Protein AF-A0A8B3E3E8-F1 (afdb_monomer)

pLDDT: mean 89.36, std 9.76, range [55.91, 98.31]

Sequence (134 aa):
MAKPFVAMNIEYKDSVYSIVPREGDMYLFLNDGVANKKYRYELFPILLEQTLGIDSITFCSLKEMDCMVTPQPYIDSIYKGKVENLISLLFNEKGVLSVGLSYPEEKYLIYLLFHHGVYLNTDCETGVLYILNK

Mean predicted aligned error: 4.47 Å

Nearest PDB structures (foldseek):
  2npt-assembly1_D  TM=4.761E-01  e=9.675E+00  Homo sapiens
  6zce-assembly1_o  TM=2.663E-01  e=5.616E+00  Saccharomyces cerevisiae S288C
  6zu9-assembly1_o  TM=2.663E-01  e=5.616E+00  Saccharomyces cerevisiae S288C

Foldseek 3Di:
DFAWWAWAWEDDPRDIFIFIDGPVCCVLWDDPVQVVDPDPVVNLVCRLPDYHYGDPVSVVVRVVVVGTADDDPVLCVQPVVNLVSCQVPQADPQQWGDDDDDPNSVSNNQNVCSNVVFIWDADPPPRTIGTDPD

Radius of gyration: 14.7 Å; Cα contacts (8 Å, |Δi|>4): 193; chains: 1; bounding box: 39×28×32 Å

Structure (mmCIF, N/CA/C/O backbone):
data_AF-A0A8B3E3E8-F1
#
_entry.id   AF-A0A8B3E3E8-F1
#
loop_
_atom_site.group_PDB
_atom_site.id
_atom_site.type_symbol
_atom_site.label_atom_id
_atom_site.label_alt_id
_atom_site.label_comp_id
_atom_site.label_asym_id
_atom_site.label_entity_id
_atom_site.label_seq_id
_atom_site.pdbx_PDB_ins_code
_atom_site.Cartn_x
_atom_site.Cartn_y
_atom_site.Cartn_z
_atom_site.occupancy
_atom_site.B_iso_or_equiv
_atom_site.auth_seq_id
_atom_site.auth_comp_id
_atom_site.auth_asym_id
_atom_site.auth_atom_id
_atom_site.pdbx_PDB_model_num
ATOM 1 N N . MET A 1 1 ? -10.739 -9.893 -14.764 1.00 55.91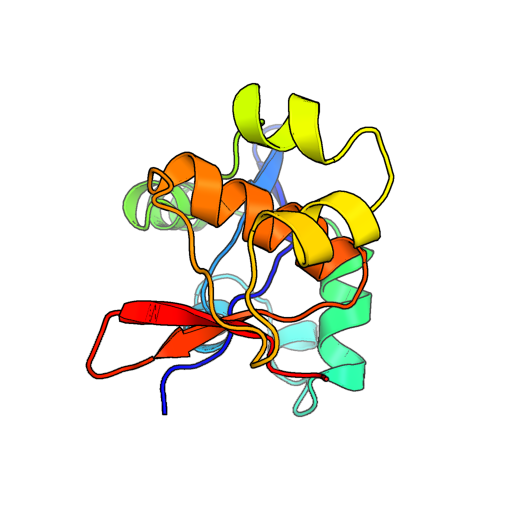 1 MET A N 1
ATOM 2 C CA . MET A 1 1 ? -10.526 -9.685 -13.315 1.00 55.91 1 MET A CA 1
ATOM 3 C C . MET A 1 1 ? -9.328 -8.771 -13.146 1.00 55.91 1 MET A C 1
ATOM 5 O O . MET A 1 1 ? -8.286 -9.084 -13.716 1.00 55.91 1 MET A O 1
ATOM 9 N N . ALA A 1 2 ? -9.481 -7.653 -12.431 1.00 67.81 2 ALA A N 1
ATOM 10 C CA . ALA A 1 2 ? -8.355 -6.787 -12.088 1.00 67.81 2 ALA A CA 1
ATOM 11 C C . ALA A 1 2 ? -7.303 -7.591 -11.311 1.00 67.81 2 ALA A C 1
ATOM 13 O O . ALA A 1 2 ? -7.649 -8.491 -10.540 1.00 67.81 2 ALA A O 1
ATOM 14 N N . LYS A 1 3 ? -6.022 -7.315 -11.559 1.00 82.44 3 LYS A N 1
ATOM 15 C CA . LYS A 1 3 ? -4.925 -7.942 -10.819 1.00 82.44 3 LYS A CA 1
ATOM 16 C C . LYS A 1 3 ? -4.808 -7.292 -9.426 1.00 82.44 3 LYS A C 1
ATOM 18 O O . LYS A 1 3 ? -5.030 -6.082 -9.325 1.00 82.44 3 LYS A O 1
ATOM 23 N N . PRO A 1 4 ? -4.475 -8.068 -8.376 1.00 87.94 4 PRO A N 1
ATOM 24 C CA . PRO A 1 4 ? -4.257 -7.540 -7.034 1.00 87.94 4 PRO A CA 1
ATOM 25 C C . PRO A 1 4 ? -3.177 -6.473 -7.010 1.00 87.94 4 PRO A C 1
ATOM 27 O O . PRO A 1 4 ? -2.333 -6.399 -7.905 1.00 87.94 4 PRO A O 1
ATOM 30 N N . PHE A 1 5 ? -3.183 -5.694 -5.941 1.00 92.44 5 PHE A N 1
ATOM 31 C CA . PHE A 1 5 ? -2.031 -4.879 -5.605 1.00 92.44 5 PHE A CA 1
ATOM 32 C C . PHE A 1 5 ? -0.932 -5.720 -4.970 1.00 92.44 5 PHE A C 1
ATOM 34 O O . PHE A 1 5 ? -1.193 -6.742 -4.329 1.00 92.44 5 PHE A O 1
ATOM 41 N N . VAL A 1 6 ? 0.294 -5.242 -5.126 1.00 92.31 6 VAL A N 1
ATOM 42 C CA . VAL A 1 6 ? 1.458 -5.731 -4.394 1.00 92.31 6 VAL A CA 1
ATOM 43 C C . VAL A 1 6 ? 2.131 -4.569 -3.680 1.00 92.31 6 VAL A C 1
ATOM 45 O O . VAL A 1 6 ? 1.889 -3.418 -4.032 1.00 92.31 6 VAL A O 1
ATOM 48 N N . ALA A 1 7 ? 2.973 -4.861 -2.694 1.00 93.44 7 ALA A N 1
ATOM 49 C CA . ALA A 1 7 ? 3.820 -3.861 -2.061 1.00 93.44 7 ALA A CA 1
ATOM 50 C C . ALA A 1 7 ? 5.273 -4.332 -2.041 1.00 93.44 7 ALA A C 1
ATOM 52 O O . ALA A 1 7 ? 5.532 -5.525 -1.879 1.00 93.44 7 ALA A O 1
ATOM 53 N N . MET A 1 8 ? 6.205 -3.398 -2.222 1.00 92.81 8 MET A N 1
ATOM 54 C CA . MET A 1 8 ? 7.640 -3.662 -2.115 1.00 92.81 8 MET A CA 1
ATOM 55 C C . MET A 1 8 ? 8.432 -2.382 -1.862 1.00 92.81 8 MET A C 1
ATOM 57 O O . MET A 1 8 ? 7.915 -1.271 -2.022 1.00 92.81 8 MET A O 1
ATOM 61 N N . ASN A 1 9 ? 9.711 -2.556 -1.541 1.00 93.56 9 ASN A N 1
ATOM 62 C CA . ASN A 1 9 ? 10.673 -1.467 -1.460 1.00 93.56 9 ASN A CA 1
ATOM 63 C C . ASN A 1 9 ? 11.550 -1.413 -2.717 1.00 93.56 9 ASN A C 1
ATOM 65 O O . ASN A 1 9 ? 11.953 -2.435 -3.275 1.00 93.56 9 ASN A O 1
ATOM 69 N N . ILE A 1 10 ? 11.871 -0.199 -3.147 1.00 92.81 10 ILE A N 1
ATOM 70 C CA . ILE A 1 10 ? 12.805 0.093 -4.234 1.00 92.81 10 ILE A CA 1
ATOM 71 C C . ILE A 1 10 ? 13.901 1.026 -3.732 1.00 92.81 10 ILE A C 1
ATOM 73 O O . ILE A 1 10 ? 13.678 1.820 -2.820 1.00 92.81 10 ILE A O 1
ATOM 77 N N . GLU A 1 11 ? 15.070 0.965 -4.352 1.00 94.75 11 GLU A N 1
ATOM 78 C CA . GLU A 1 11 ? 16.200 1.838 -4.058 1.00 94.75 11 GLU A CA 1
ATOM 79 C C . GLU A 1 11 ? 16.541 2.693 -5.281 1.00 94.75 11 GLU A C 1
ATOM 81 O O . GLU A 1 11 ? 16.681 2.188 -6.397 1.00 94.75 11 GLU A O 1
ATOM 86 N N . TYR A 1 12 ? 16.675 4.002 -5.071 1.00 95.25 12 TYR A N 1
ATOM 87 C CA . TYR A 1 12 ? 17.095 4.955 -6.094 1.00 95.25 12 TYR A CA 1
ATOM 88 C C . TYR A 1 12 ? 17.915 6.085 -5.468 1.00 95.25 12 TYR A C 1
ATOM 90 O O . TYR A 1 12 ? 17.445 6.742 -4.540 1.00 95.25 12 TYR A O 1
ATOM 98 N N . LYS A 1 13 ? 19.119 6.340 -6.010 1.00 90.69 13 LYS A N 1
ATOM 99 C CA . LYS A 1 13 ? 20.044 7.409 -5.568 1.00 90.69 13 LYS A CA 1
ATOM 100 C C . LYS A 1 13 ? 20.173 7.478 -4.038 1.00 90.69 13 LYS A C 1
ATOM 102 O O . LYS A 1 13 ? 19.900 8.514 -3.436 1.00 90.69 13 LYS A O 1
ATOM 107 N N . ASP A 1 14 ? 20.528 6.347 -3.433 1.00 92.56 14 ASP A N 1
ATOM 108 C CA . ASP A 1 14 ? 20.787 6.194 -1.993 1.00 92.56 14 ASP A CA 1
ATOM 109 C C . ASP A 1 14 ? 19.556 6.349 -1.078 1.00 92.56 14 ASP A C 1
ATOM 111 O O . ASP A 1 14 ? 19.685 6.494 0.137 1.00 92.56 14 ASP A O 1
ATOM 115 N N . SER A 1 15 ? 18.345 6.333 -1.641 1.00 95.12 15 SER A N 1
ATOM 116 C CA . SER A 1 15 ? 17.088 6.393 -0.889 1.00 95.12 15 SER A CA 1
ATOM 117 C C . SER A 1 15 ? 16.223 5.171 -1.162 1.00 95.12 15 SER A C 1
ATOM 119 O O . SER A 1 15 ? 16.121 4.714 -2.302 1.00 95.12 15 SER A O 1
ATOM 121 N N . VAL A 1 16 ? 15.554 4.682 -0.117 1.00 95.19 16 VAL A N 1
ATOM 122 C CA . VAL A 1 16 ? 14.557 3.613 -0.219 1.00 95.19 16 VAL A CA 1
ATOM 123 C C . VAL A 1 16 ? 13.161 4.222 -0.267 1.00 95.19 16 VAL A C 1
ATOM 125 O O . VAL A 1 16 ? 12.818 5.076 0.551 1.00 95.19 16 VAL A O 1
ATOM 128 N N . TYR A 1 17 ? 12.354 3.762 -1.216 1.00 95.50 17 TYR A N 1
ATOM 129 C CA . TYR A 1 17 ? 10.957 4.147 -1.368 1.00 95.50 17 TYR A CA 1
ATOM 130 C C . TYR A 1 17 ? 10.078 2.906 -1.318 1.00 95.50 17 TYR A C 1
ATOM 132 O O . TYR A 1 17 ? 10.427 1.868 -1.877 1.00 95.50 17 TYR A O 1
ATOM 140 N N . SER A 1 18 ? 8.914 3.028 -0.695 1.00 95.75 18 SER A N 1
ATOM 141 C CA . SER A 1 18 ? 7.886 1.993 -0.741 1.00 95.75 18 SER A CA 1
ATOM 142 C C . SER A 1 18 ? 6.919 2.281 -1.883 1.00 95.75 18 SER A C 1
ATOM 144 O O . SER A 1 18 ? 6.527 3.433 -2.099 1.00 95.75 18 SER A O 1
ATOM 146 N N . ILE A 1 19 ? 6.529 1.240 -2.615 1.00 95.25 19 ILE A N 1
ATOM 147 C CA . ILE A 1 19 ? 5.603 1.348 -3.744 1.00 95.25 19 ILE A CA 1
ATOM 148 C C . ILE A 1 19 ? 4.457 0.345 -3.636 1.00 95.25 19 ILE A C 1
ATOM 150 O O . ILE A 1 19 ? 4.628 -0.748 -3.096 1.00 95.25 19 ILE A O 1
ATOM 154 N N . VAL A 1 20 ? 3.303 0.715 -4.197 1.00 95.38 20 VAL A N 1
ATOM 155 C CA . VAL A 1 20 ? 2.129 -0.151 -4.366 1.00 95.38 20 VAL A CA 1
ATOM 156 C C . VAL A 1 20 ? 1.656 -0.122 -5.827 1.00 95.38 20 VAL A C 1
ATOM 158 O O . VAL A 1 20 ? 0.814 0.698 -6.198 1.00 95.38 20 VAL A O 1
ATOM 161 N N . PRO A 1 21 ? 2.221 -0.980 -6.692 1.00 92.50 21 PRO A N 1
ATOM 162 C CA . PRO A 1 21 ? 1.743 -1.185 -8.055 1.00 92.50 21 PRO A CA 1
ATOM 163 C C . PRO A 1 21 ? 0.687 -2.302 -8.126 1.00 92.50 21 PRO A C 1
ATOM 165 O O . PRO A 1 21 ? 0.429 -3.026 -7.156 1.00 92.50 21 PRO A O 1
ATOM 168 N N . ARG A 1 22 ? 0.088 -2.498 -9.306 1.00 89.62 22 ARG A N 1
ATOM 169 C CA . ARG A 1 22 ? -0.660 -3.731 -9.593 1.00 89.62 22 ARG A CA 1
ATOM 170 C C . ARG A 1 22 ? 0.311 -4.868 -9.884 1.00 89.62 22 ARG A C 1
ATOM 172 O O . ARG A 1 22 ? 1.328 -4.666 -10.537 1.00 89.62 22 ARG A O 1
ATOM 179 N N . GLU A 1 23 ? -0.065 -6.093 -9.516 1.00 87.00 23 GLU A N 1
ATOM 180 C CA . GLU A 1 23 ? 0.662 -7.319 -9.893 1.00 87.00 23 GLU A CA 1
ATOM 181 C C . GLU A 1 23 ? 0.873 -7.387 -11.418 1.00 87.00 23 GLU A C 1
ATOM 183 O O . GLU A 1 23 ? 1.904 -7.848 -11.897 1.00 87.00 23 GLU A O 1
ATOM 188 N N . GLY A 1 24 ? -0.097 -6.882 -12.188 1.00 83.38 24 GLY A N 1
ATOM 189 C CA . GLY A 1 24 ? -0.017 -6.813 -13.645 1.00 83.38 24 GLY A CA 1
ATOM 190 C C . GLY A 1 24 ? 1.047 -5.860 -14.187 1.00 83.38 24 GLY A C 1
ATOM 191 O O . GLY A 1 24 ? 1.474 -6.076 -15.310 1.00 83.38 24 GLY A O 1
ATOM 192 N N . ASP A 1 25 ? 1.496 -4.871 -13.414 1.00 85.81 25 ASP A N 1
ATOM 193 C CA . ASP A 1 25 ? 2.441 -3.834 -13.854 1.00 85.81 25 ASP A CA 1
ATOM 194 C C . ASP A 1 25 ? 3.893 -4.168 -13.489 1.00 85.81 25 ASP A C 1
ATOM 196 O O . ASP A 1 25 ? 4.821 -3.444 -13.839 1.00 85.81 25 ASP A O 1
ATOM 200 N N . MET A 1 26 ? 4.117 -5.287 -12.798 1.00 82.88 26 MET A N 1
ATOM 201 C CA . MET A 1 26 ? 5.434 -5.646 -12.271 1.00 82.88 26 MET A CA 1
ATOM 202 C C . MET A 1 26 ? 6.480 -5.920 -13.359 1.00 82.88 26 MET A C 1
ATOM 204 O O . MET A 1 26 ? 7.674 -5.769 -13.110 1.00 82.88 26 MET A O 1
ATOM 208 N N . TYR A 1 27 ? 6.057 -6.277 -14.575 1.00 79.50 27 TYR A N 1
ATOM 209 C CA . TYR A 1 27 ? 6.964 -6.475 -15.715 1.00 79.50 27 TYR A CA 1
ATOM 210 C C . TYR A 1 27 ? 7.702 -5.193 -16.127 1.00 79.50 27 TYR A C 1
ATOM 212 O O . TYR A 1 27 ? 8.694 -5.274 -16.843 1.00 79.50 27 TYR A O 1
ATOM 220 N N . LEU A 1 28 ? 7.222 -4.020 -15.698 1.00 76.81 28 LEU A N 1
ATOM 221 C CA . LEU A 1 28 ? 7.842 -2.737 -16.018 1.00 76.81 28 LEU A CA 1
ATOM 222 C C . LEU A 1 28 ? 9.164 -2.516 -15.279 1.00 76.81 28 LEU A C 1
ATOM 224 O O . LEU A 1 28 ? 9.968 -1.703 -15.720 1.00 76.81 28 LEU A O 1
ATOM 228 N N . PHE A 1 29 ? 9.376 -3.197 -14.151 1.00 78.19 29 PHE A N 1
ATOM 229 C CA . PHE A 1 29 ? 10.517 -2.922 -13.276 1.00 78.19 29 PHE A CA 1
ATOM 230 C C . PHE A 1 29 ? 11.132 -4.162 -12.629 1.00 78.19 29 PHE A C 1
ATOM 232 O O . PHE A 1 29 ? 12.170 -4.041 -11.989 1.00 78.19 29 PHE A O 1
ATOM 239 N N . LEU A 1 30 ? 10.549 -5.353 -12.780 1.00 76.56 30 LEU A N 1
ATOM 240 C CA . LEU A 1 30 ? 11.194 -6.588 -12.347 1.00 76.56 30 LEU A CA 1
ATOM 241 C C . LEU A 1 30 ? 12.152 -7.134 -13.406 1.00 76.56 30 LEU A C 1
ATOM 243 O O . LEU A 1 30 ? 11.779 -7.337 -14.558 1.00 76.56 30 LEU A O 1
ATOM 247 N N . ASN A 1 31 ? 13.353 -7.503 -12.963 1.00 69.31 31 ASN A N 1
ATOM 248 C CA . ASN A 1 31 ? 14.286 -8.289 -13.765 1.00 69.31 31 ASN A CA 1
ATOM 249 C C . ASN A 1 31 ? 13.785 -9.738 -13.937 1.00 69.31 31 ASN A C 1
ATOM 251 O O . ASN A 1 31 ? 13.066 -10.271 -13.081 1.00 69.31 31 ASN A O 1
ATOM 255 N N . ASP A 1 32 ? 14.250 -10.413 -14.993 1.00 61.56 32 ASP A N 1
ATOM 256 C CA . ASP A 1 32 ? 13.825 -11.764 -15.403 1.00 61.56 32 ASP A CA 1
ATOM 257 C C . ASP A 1 32 ? 13.810 -12.806 -14.264 1.00 61.56 32 ASP A C 1
ATOM 259 O O . ASP A 1 32 ? 12.969 -13.704 -14.243 1.00 61.56 32 ASP A O 1
ATOM 263 N N . GLY A 1 33 ? 14.702 -12.697 -13.274 1.00 60.94 33 GLY A N 1
ATOM 264 C CA . GLY A 1 33 ? 14.775 -13.634 -12.144 1.00 60.94 33 GLY A CA 1
ATOM 265 C C . GLY A 1 33 ? 13.540 -13.638 -11.228 1.00 60.94 33 GLY A C 1
ATOM 266 O O . GLY A 1 33 ? 13.162 -14.695 -10.720 1.00 60.94 33 GLY A O 1
ATOM 267 N N . VAL A 1 34 ? 12.893 -12.481 -11.044 1.00 63.84 34 VAL A N 1
ATOM 268 C CA . VAL A 1 34 ? 11.668 -12.336 -10.233 1.00 63.84 34 VAL A CA 1
ATOM 269 C C . VAL A 1 34 ? 10.428 -12.404 -11.128 1.00 63.84 34 VAL A C 1
ATOM 271 O O . VAL A 1 34 ? 9.438 -13.029 -10.752 1.00 63.84 34 VAL A O 1
ATOM 274 N N . ALA A 1 35 ? 10.504 -11.860 -12.349 1.00 61.72 35 ALA A N 1
ATOM 275 C CA . ALA A 1 35 ? 9.414 -11.890 -13.329 1.00 61.72 35 ALA A CA 1
ATOM 276 C C . ALA A 1 35 ? 9.008 -13.319 -13.753 1.00 61.72 35 ALA A C 1
ATOM 278 O O . ALA A 1 35 ? 7.850 -13.567 -14.079 1.00 61.72 35 ALA A O 1
ATOM 279 N N . ASN A 1 36 ? 9.936 -14.282 -13.691 1.00 62.12 36 ASN A N 1
ATOM 280 C CA . ASN A 1 36 ? 9.667 -15.688 -14.012 1.00 62.12 36 ASN A CA 1
ATOM 281 C C . ASN A 1 36 ? 8.937 -16.468 -12.897 1.00 62.12 36 ASN A C 1
ATOM 283 O O . ASN A 1 36 ? 8.595 -17.641 -13.087 1.00 6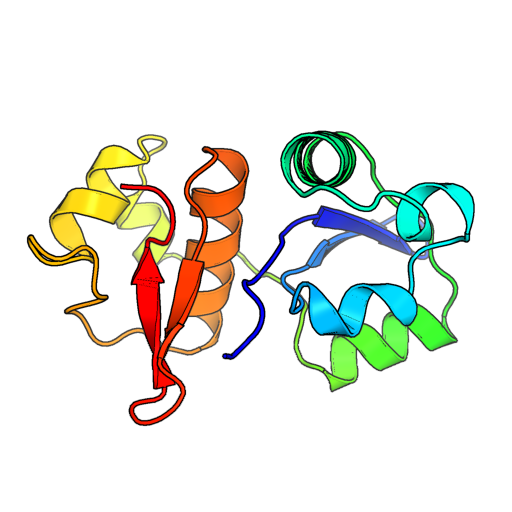2.12 36 ASN A O 1
ATOM 287 N N . LYS A 1 37 ? 8.680 -15.861 -11.729 1.00 69.44 37 LYS A N 1
ATOM 288 C CA . LYS A 1 37 ? 7.914 -16.504 -10.652 1.00 69.44 37 LYS A CA 1
ATOM 289 C C . LYS A 1 37 ? 6.426 -16.513 -10.986 1.00 69.44 37 LYS A C 1
ATOM 291 O O . LYS A 1 37 ? 5.744 -15.496 -10.957 1.00 69.44 37 LYS A O 1
ATOM 296 N N . LYS A 1 38 ? 5.916 -17.708 -11.290 1.00 66.19 38 LYS A N 1
ATOM 297 C CA . LYS A 1 38 ? 4.543 -17.916 -11.774 1.00 66.19 38 LYS A CA 1
ATOM 298 C C . LYS A 1 38 ? 3.481 -17.853 -10.670 1.00 66.19 38 LYS A C 1
ATOM 300 O O . LYS A 1 38 ? 2.309 -17.635 -10.973 1.00 66.19 38 LYS A O 1
ATOM 305 N N . TYR A 1 39 ? 3.867 -18.070 -9.411 1.00 72.62 39 TYR A N 1
ATOM 306 C CA . TYR A 1 39 ? 2.931 -18.198 -8.295 1.00 72.62 39 TYR A CA 1
ATOM 307 C C . TYR A 1 39 ? 3.147 -17.137 -7.215 1.00 72.62 39 TYR A C 1
ATOM 309 O O . TYR A 1 39 ? 4.268 -16.887 -6.776 1.00 72.62 39 TYR A O 1
ATOM 317 N N . ARG A 1 40 ? 2.040 -16.573 -6.716 1.00 78.38 40 ARG A N 1
ATOM 318 C CA . ARG A 1 40 ? 2.034 -15.529 -5.675 1.00 78.38 40 ARG A CA 1
ATOM 319 C C . ARG A 1 40 ? 2.704 -15.950 -4.373 1.00 78.38 40 ARG A C 1
ATOM 321 O O . ARG A 1 40 ? 3.377 -15.132 -3.764 1.00 78.38 40 ARG A O 1
ATOM 328 N N . TYR A 1 41 ? 2.556 -17.214 -3.968 1.00 77.06 41 TYR A N 1
ATOM 329 C CA . TYR A 1 41 ? 3.182 -17.722 -2.742 1.00 77.06 41 TYR A CA 1
ATOM 330 C C . TYR A 1 41 ? 4.718 -17.745 -2.828 1.00 77.06 41 TYR A C 1
ATOM 332 O O . TYR A 1 41 ? 5.377 -17.747 -1.796 1.00 77.06 41 TYR A O 1
ATOM 340 N N . GLU A 1 42 ? 5.291 -17.748 -4.036 1.00 79.19 42 GLU A N 1
ATOM 341 C CA . GLU A 1 42 ? 6.738 -17.604 -4.245 1.00 79.19 42 GLU A CA 1
ATOM 342 C C . GLU A 1 42 ? 7.129 -16.134 -4.386 1.00 79.19 42 GLU A C 1
ATOM 344 O O . GLU A 1 42 ? 8.169 -15.718 -3.890 1.00 79.19 42 GLU A O 1
ATOM 349 N N . LEU A 1 43 ? 6.296 -15.352 -5.075 1.00 81.56 43 LEU A N 1
ATOM 350 C CA . LEU A 1 43 ? 6.580 -13.966 -5.423 1.00 81.56 43 LEU A CA 1
ATOM 351 C C . LEU A 1 43 ? 6.448 -13.017 -4.227 1.00 81.56 43 LEU A C 1
ATOM 353 O O . LEU A 1 43 ? 7.333 -12.206 -3.991 1.00 81.56 43 LEU A O 1
ATOM 357 N N . PHE A 1 44 ? 5.359 -13.097 -3.465 1.00 85.25 44 PHE A N 1
ATOM 358 C CA . PHE A 1 44 ? 5.050 -12.107 -2.431 1.00 85.25 44 PHE A CA 1
ATOM 359 C C . PHE A 1 44 ? 6.070 -12.070 -1.286 1.00 85.25 44 PHE A C 1
ATOM 361 O O . PHE A 1 44 ? 6.452 -10.964 -0.914 1.00 85.25 44 PHE A O 1
ATOM 368 N N . PRO A 1 45 ? 6.591 -13.204 -0.772 1.00 82.38 45 PRO A N 1
ATOM 369 C CA . PRO A 1 45 ? 7.683 -13.165 0.202 1.00 82.38 45 PRO A CA 1
ATOM 370 C C . PRO A 1 45 ? 8.922 -12.432 -0.328 1.00 82.38 45 PRO A C 1
ATOM 372 O O . PRO A 1 45 ? 9.505 -11.618 0.379 1.00 82.38 45 PRO A O 1
ATOM 375 N N . ILE A 1 46 ? 9.273 -12.640 -1.603 1.00 82.44 46 ILE A N 1
ATOM 376 C CA . ILE A 1 46 ? 10.410 -11.962 -2.243 1.00 82.44 46 ILE A CA 1
ATOM 377 C C . ILE A 1 46 ? 10.185 -10.447 -2.277 1.00 82.44 46 ILE A C 1
ATOM 379 O O . ILE A 1 46 ? 11.098 -9.693 -1.959 1.00 8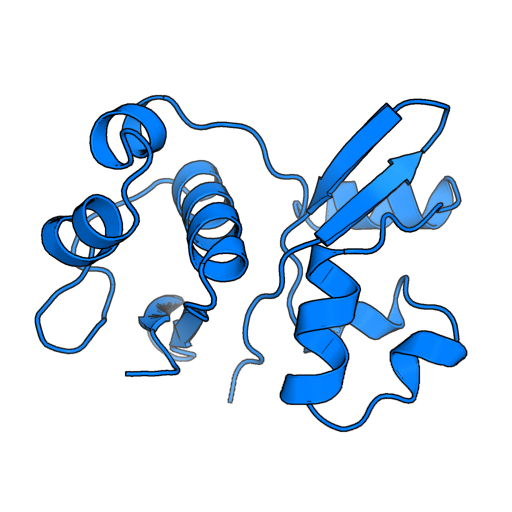2.44 46 ILE A O 1
ATOM 383 N N . LEU A 1 47 ? 8.974 -9.999 -2.624 1.00 84.50 47 LEU A N 1
ATOM 384 C CA . LEU A 1 47 ? 8.630 -8.572 -2.660 1.00 84.50 47 LEU A CA 1
ATOM 385 C C . LEU A 1 47 ? 8.696 -7.898 -1.282 1.00 84.50 47 LEU A C 1
ATOM 387 O O . LEU A 1 47 ? 8.995 -6.710 -1.199 1.00 84.50 47 LEU A O 1
ATOM 391 N N . LEU A 1 48 ? 8.408 -8.649 -0.216 1.00 84.75 48 LEU A N 1
ATOM 392 C CA . LEU A 1 48 ? 8.458 -8.155 1.161 1.00 84.75 48 LEU A CA 1
ATOM 393 C C . LEU A 1 48 ? 9.889 -8.049 1.697 1.00 84.75 48 LEU A C 1
ATOM 395 O O . LEU A 1 48 ? 10.177 -7.156 2.492 1.00 84.75 48 LEU A O 1
ATOM 399 N N . GLU A 1 49 ? 10.764 -8.969 1.294 1.00 84.81 49 GLU A N 1
ATOM 400 C CA . GLU A 1 49 ? 12.130 -9.072 1.816 1.00 84.81 49 GLU A CA 1
ATOM 401 C C . GLU A 1 49 ? 13.155 -8.290 0.991 1.00 84.81 49 GLU A C 1
ATOM 403 O O . GLU A 1 49 ? 14.142 -7.800 1.540 1.00 84.81 49 GLU A O 1
ATOM 408 N N . GLN A 1 50 ? 12.955 -8.184 -0.324 1.00 85.00 50 GLN A N 1
ATOM 409 C CA . GLN A 1 50 ? 13.930 -7.571 -1.220 1.00 85.00 50 GLN A CA 1
ATOM 410 C C . GLN A 1 50 ? 13.633 -6.096 -1.472 1.00 85.00 50 GLN A C 1
ATOM 412 O O . GLN A 1 50 ? 12.507 -5.702 -1.775 1.00 85.00 50 GLN A O 1
ATOM 417 N N . THR A 1 51 ? 14.696 -5.296 -1.443 1.00 89.69 51 THR A N 1
ATOM 418 C CA . THR A 1 51 ? 14.695 -3.942 -1.993 1.00 89.69 51 THR A CA 1
ATOM 419 C C . THR A 1 51 ? 15.323 -3.985 -3.378 1.00 89.69 51 THR A C 1
ATOM 421 O O . THR A 1 51 ? 16.457 -4.440 -3.533 1.00 89.69 51 THR A O 1
ATOM 424 N N . LEU A 1 52 ? 14.593 -3.527 -4.393 1.00 88.56 52 LEU A N 1
ATOM 425 C CA . LEU A 1 52 ? 15.079 -3.545 -5.769 1.00 88.56 52 LEU A CA 1
ATOM 426 C C . LEU A 1 52 ? 15.722 -2.209 -6.144 1.00 88.56 52 LEU A C 1
ATOM 428 O O . LEU A 1 52 ? 15.045 -1.184 -6.172 1.00 88.56 52 LEU A O 1
ATOM 432 N N . GLY A 1 53 ? 17.009 -2.224 -6.484 1.00 90.25 53 GLY A N 1
ATOM 433 C CA . GLY A 1 53 ? 17.664 -1.070 -7.099 1.00 90.25 53 GLY A CA 1
ATOM 434 C C . GLY A 1 53 ? 17.104 -0.815 -8.496 1.00 90.25 53 GLY A C 1
ATOM 435 O O . GLY A 1 53 ? 17.082 -1.730 -9.320 1.00 90.25 53 GLY A O 1
ATOM 436 N N . ILE A 1 54 ? 16.661 0.414 -8.765 1.00 90.62 54 ILE A N 1
ATOM 437 C CA . ILE A 1 54 ? 16.073 0.785 -10.057 1.00 90.62 54 ILE A CA 1
ATOM 438 C C . ILE A 1 54 ? 16.781 1.975 -10.702 1.00 90.62 54 ILE A C 1
ATOM 440 O O . ILE A 1 54 ? 17.334 2.852 -10.034 1.00 90.62 54 ILE A O 1
ATOM 444 N N . ASP A 1 55 ? 16.745 2.017 -12.033 1.00 91.50 55 ASP A N 1
ATOM 445 C CA . ASP A 1 55 ? 17.259 3.141 -12.805 1.00 91.50 55 ASP A CA 1
ATOM 446 C C . ASP A 1 55 ? 16.310 4.357 -12.768 1.00 91.50 55 ASP A C 1
ATOM 448 O O . ASP A 1 55 ? 15.169 4.306 -12.299 1.00 91.50 55 ASP A O 1
ATOM 452 N N . SER A 1 56 ? 16.788 5.490 -13.283 1.00 93.69 56 SER A N 1
ATOM 453 C CA . SER A 1 56 ? 16.031 6.743 -13.286 1.00 93.69 56 SER A CA 1
ATOM 454 C C . SER A 1 56 ? 14.772 6.728 -14.154 1.00 93.69 56 SER A C 1
ATOM 456 O O . SER A 1 56 ? 13.814 7.415 -13.813 1.00 93.69 56 SER A O 1
ATOM 458 N N . ILE A 1 57 ? 14.768 5.998 -15.275 1.00 92.62 57 ILE A N 1
ATOM 459 C CA . ILE A 1 57 ? 13.617 5.910 -16.189 1.00 92.62 57 ILE A CA 1
ATOM 460 C C . ILE A 1 57 ? 12.494 5.149 -15.486 1.00 92.62 57 ILE A C 1
ATOM 462 O O . ILE A 1 57 ? 11.352 5.616 -15.428 1.00 92.62 57 ILE A O 1
ATOM 466 N N . THR A 1 58 ? 12.847 4.021 -14.877 1.00 91.50 58 THR A N 1
ATOM 467 C CA . THR A 1 58 ? 11.936 3.200 -14.083 1.00 91.50 58 THR A CA 1
ATOM 468 C C . THR A 1 58 ? 11.386 3.983 -12.888 1.00 91.50 58 THR A C 1
ATOM 470 O O . THR A 1 58 ? 10.176 4.013 -12.662 1.00 91.50 58 THR A O 1
ATOM 473 N N . PHE A 1 59 ? 12.243 4.711 -12.163 1.00 93.06 59 PHE A N 1
ATOM 474 C CA . PHE A 1 59 ? 11.812 5.548 -11.040 1.00 93.06 59 PHE A CA 1
ATOM 475 C C . PHE A 1 59 ? 10.841 6.664 -11.459 1.00 93.06 59 PHE A C 1
ATOM 477 O O . PHE A 1 59 ? 9.847 6.902 -10.770 1.00 93.06 59 PHE A O 1
ATOM 484 N N . CYS A 1 60 ? 11.098 7.345 -12.582 1.00 92.56 60 CYS A N 1
ATOM 485 C CA . CYS A 1 60 ? 10.181 8.354 -13.119 1.00 92.56 60 CYS A CA 1
ATOM 486 C C . CYS A 1 60 ? 8.827 7.739 -13.494 1.00 92.56 60 CYS A C 1
ATOM 488 O O . CYS A 1 60 ? 7.797 8.277 -13.097 1.00 92.56 60 CYS A O 1
ATOM 490 N N . SER A 1 61 ? 8.829 6.578 -14.153 1.00 92.19 61 SER A N 1
ATOM 491 C CA . SER A 1 61 ? 7.600 5.865 -14.532 1.00 92.19 61 SER A CA 1
ATOM 492 C C . SER A 1 61 ? 6.754 5.510 -13.303 1.00 92.19 61 SER A C 1
ATOM 494 O O . SER A 1 61 ? 5.559 5.784 -13.266 1.00 92.19 61 SER A O 1
ATOM 496 N N . LEU A 1 62 ? 7.378 4.998 -12.236 1.00 92.38 62 LEU A N 1
ATOM 497 C CA . LEU A 1 62 ? 6.687 4.677 -10.979 1.00 92.38 62 LEU A CA 1
ATOM 498 C C . LEU A 1 62 ? 6.095 5.910 -10.277 1.00 92.38 62 LEU A C 1
ATOM 500 O O . LEU A 1 62 ? 5.069 5.802 -9.601 1.00 92.38 62 LEU A O 1
ATOM 504 N N . LYS A 1 63 ? 6.724 7.083 -10.425 1.00 92.69 63 LYS A N 1
ATOM 505 C CA . LYS A 1 63 ? 6.152 8.351 -9.949 1.00 92.69 63 LYS A CA 1
ATOM 506 C C . LYS A 1 63 ? 4.959 8.791 -10.787 1.00 92.69 63 LYS A C 1
ATOM 508 O O . LYS A 1 63 ? 3.965 9.221 -10.214 1.00 92.69 63 LYS A O 1
ATOM 513 N N . GLU A 1 64 ? 5.050 8.688 -12.109 1.00 93.25 64 GLU A N 1
ATOM 514 C CA . GLU A 1 64 ? 3.964 9.049 -13.029 1.00 93.25 64 GLU A CA 1
ATOM 515 C C . GLU A 1 64 ? 2.737 8.148 -12.853 1.00 93.25 64 GLU A C 1
ATOM 517 O O . GLU A 1 64 ? 1.607 8.625 -12.915 1.00 93.25 64 GLU A O 1
ATOM 522 N N . MET A 1 65 ? 2.955 6.868 -12.543 1.00 91.12 65 MET A N 1
ATOM 523 C CA . MET A 1 65 ? 1.903 5.908 -12.189 1.00 91.12 65 MET A CA 1
ATOM 524 C C . MET A 1 65 ? 1.313 6.123 -10.784 1.00 91.12 65 MET A C 1
ATOM 526 O O . MET A 1 65 ? 0.417 5.388 -10.373 1.00 91.12 65 MET A O 1
ATOM 530 N N . ASP A 1 66 ? 1.829 7.094 -10.029 1.00 92.88 66 ASP A N 1
ATOM 531 C CA . ASP A 1 66 ? 1.490 7.357 -8.633 1.00 92.88 66 ASP A CA 1
ATOM 532 C C . ASP A 1 66 ? 1.530 6.089 -7.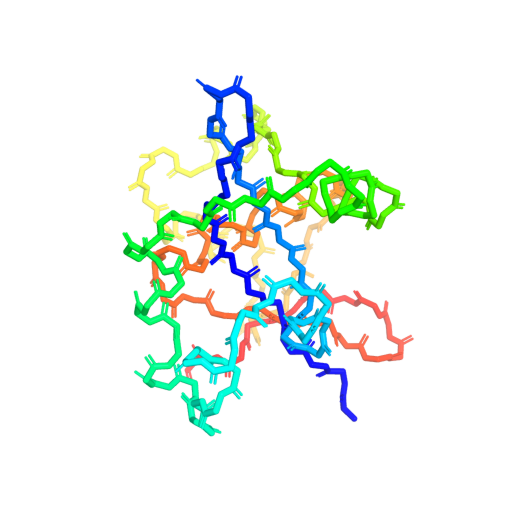756 1.00 92.88 66 ASP A C 1
ATOM 534 O O . ASP A 1 66 ? 0.635 5.822 -6.954 1.00 92.88 66 ASP A O 1
ATOM 538 N N . CYS A 1 67 ? 2.585 5.281 -7.892 1.00 92.44 67 CYS A N 1
ATOM 539 C CA . CYS A 1 67 ? 2.768 4.074 -7.080 1.00 92.44 67 CYS A CA 1
ATOM 540 C C . CYS A 1 67 ? 3.457 4.354 -5.738 1.00 92.44 67 CYS A C 1
ATOM 542 O O . CYS A 1 67 ? 3.482 3.478 -4.879 1.00 92.44 67 CYS A O 1
ATOM 544 N N . MET A 1 68 ? 4.023 5.549 -5.545 1.00 95.44 68 MET A N 1
ATOM 545 C CA . MET A 1 68 ? 4.797 5.891 -4.349 1.00 95.44 68 MET A CA 1
ATOM 546 C C . MET A 1 68 ? 3.907 5.969 -3.108 1.00 95.44 68 MET A C 1
ATOM 548 O O . MET A 1 68 ? 2.867 6.634 -3.111 1.00 95.44 68 MET A O 1
ATOM 552 N N . VAL A 1 69 ? 4.346 5.309 -2.040 1.00 97.38 69 VAL A N 1
ATOM 553 C CA . VAL A 1 69 ? 3.655 5.264 -0.752 1.00 97.38 69 VAL A CA 1
ATOM 554 C C . VAL A 1 69 ? 4.241 6.310 0.184 1.00 97.38 69 VAL A C 1
ATOM 556 O O . VAL A 1 69 ? 5.457 6.438 0.324 1.00 97.38 69 VAL A O 1
ATOM 559 N N . THR A 1 70 ? 3.363 7.029 0.874 1.00 96.38 70 THR A N 1
ATOM 560 C CA . THR A 1 70 ? 3.728 7.929 1.969 1.00 96.38 70 THR A CA 1
ATOM 561 C C . THR A 1 70 ? 2.861 7.616 3.188 1.00 96.38 70 THR A C 1
ATOM 563 O O . THR A 1 70 ? 1.673 7.327 3.009 1.00 96.38 70 THR A O 1
ATOM 566 N N . PRO A 1 71 ? 3.411 7.661 4.418 1.00 96.88 71 PRO A N 1
ATOM 567 C CA . PRO A 1 71 ? 2.626 7.448 5.631 1.00 96.88 71 PRO A CA 1
ATOM 568 C C . PRO A 1 71 ? 1.440 8.406 5.727 1.00 96.88 71 PRO A C 1
ATOM 570 O O . PRO A 1 71 ? 1.560 9.589 5.397 1.00 96.88 71 PRO A O 1
ATOM 573 N N . GLN A 1 72 ? 0.303 7.893 6.194 1.00 98.25 72 GLN A N 1
ATOM 574 C CA . GLN A 1 72 ? -0.937 8.657 6.320 1.00 98.25 72 GLN A CA 1
ATOM 575 C C . GLN A 1 72 ? -1.370 8.709 7.789 1.00 98.25 72 GLN A C 1
ATOM 577 O O . GLN A 1 72 ? -1.731 7.666 8.345 1.00 98.25 72 GLN A O 1
ATOM 582 N N . PRO A 1 73 ? -1.402 9.901 8.423 1.00 97.88 73 PRO A N 1
ATOM 583 C CA . PRO A 1 73 ? -1.665 10.030 9.858 1.00 97.88 73 PRO A CA 1
ATOM 584 C C . PRO A 1 73 ? -2.984 9.405 10.325 1.00 97.88 73 PRO A C 1
ATOM 586 O O . PRO A 1 73 ? -3.050 8.843 11.418 1.00 97.88 73 PRO A O 1
ATOM 589 N N . TYR A 1 74 ? -4.038 9.481 9.506 1.00 97.94 74 TYR A N 1
ATOM 590 C CA . TYR A 1 74 ? -5.327 8.872 9.830 1.00 97.94 74 TYR A CA 1
ATOM 591 C C . TYR A 1 74 ? -5.224 7.344 9.901 1.00 97.94 74 TYR A C 1
ATOM 593 O O . TYR A 1 74 ? -5.636 6.746 10.896 1.00 97.94 74 TYR A O 1
ATOM 601 N N . ILE A 1 75 ? -4.588 6.720 8.909 1.00 98.31 75 ILE A N 1
ATOM 602 C CA . ILE A 1 75 ? -4.358 5.272 8.885 1.00 98.31 75 ILE A CA 1
ATOM 603 C C . ILE A 1 75 ? -3.450 4.843 10.043 1.00 98.31 75 ILE A C 1
ATOM 605 O O . ILE A 1 75 ? -3.771 3.876 10.733 1.00 98.31 75 ILE A O 1
ATOM 609 N N . ASP A 1 76 ? -2.379 5.588 10.330 1.00 98.06 76 ASP A N 1
ATOM 610 C CA . ASP A 1 76 ? -1.492 5.307 11.470 1.00 98.06 76 ASP A CA 1
ATOM 611 C C . ASP A 1 76 ? -2.239 5.350 12.810 1.00 98.06 76 ASP A C 1
ATOM 613 O O . ASP A 1 76 ? -2.019 4.503 13.686 1.00 98.06 76 ASP A O 1
ATOM 617 N N . SER A 1 77 ? -3.175 6.297 12.956 1.00 97.88 77 SER A N 1
ATOM 618 C CA . SER A 1 77 ? -4.006 6.431 14.156 1.00 97.88 77 SER A CA 1
ATOM 619 C C . SER A 1 77 ? -4.910 5.218 14.402 1.00 97.88 77 SER A C 1
ATOM 621 O O . SER A 1 77 ? -5.245 4.931 15.552 1.00 97.88 77 SER A O 1
ATOM 623 N N . ILE A 1 78 ? -5.271 4.488 13.344 1.00 98.00 78 ILE A N 1
ATOM 624 C CA . ILE A 1 78 ? -6.064 3.258 13.414 1.00 98.00 78 ILE A CA 1
ATOM 625 C C . ILE A 1 78 ? -5.143 2.058 13.627 1.00 98.00 78 ILE A C 1
ATOM 627 O O . ILE A 1 78 ? -5.374 1.253 14.531 1.00 98.00 78 ILE A O 1
ATOM 631 N N . TYR A 1 79 ? -4.083 1.960 12.823 1.00 97.69 79 TYR A N 1
ATOM 632 C CA . TYR A 1 79 ? -3.172 0.824 12.804 1.00 97.69 79 TYR A CA 1
ATOM 633 C C . TYR A 1 79 ? -2.579 0.558 14.186 1.00 97.69 79 TYR A C 1
ATOM 635 O O . TYR A 1 79 ? -2.744 -0.539 14.714 1.00 97.69 79 TYR A O 1
ATOM 643 N N . LYS A 1 80 ? -1.919 1.546 14.8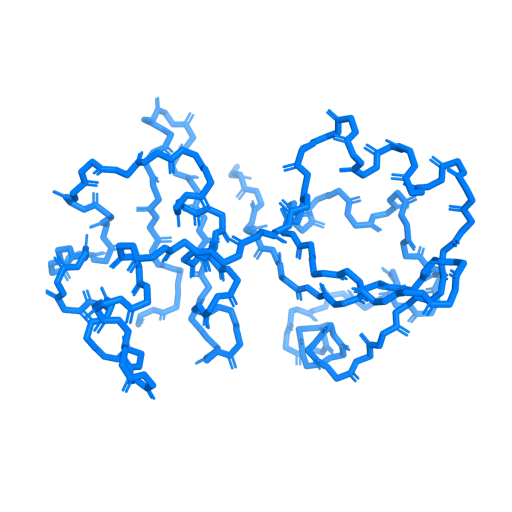10 1.00 94.62 80 LYS A N 1
ATOM 644 C CA . LYS A 1 80 ? -1.263 1.388 16.129 1.00 94.62 80 LYS A CA 1
ATOM 645 C C . LYS A 1 80 ? -0.419 0.098 16.248 1.00 94.62 80 LYS A C 1
ATOM 647 O O . LYS A 1 80 ? -0.344 -0.497 17.323 1.00 94.62 80 LYS A O 1
ATOM 652 N N . GLY A 1 81 ? 0.176 -0.358 15.140 1.00 92.81 81 GLY A N 1
ATOM 653 C CA . GLY A 1 81 ? 0.960 -1.596 15.068 1.00 92.81 81 GLY A CA 1
ATOM 654 C C . GLY A 1 81 ? 0.155 -2.903 15.034 1.00 92.81 81 GLY A C 1
ATOM 655 O O . GLY A 1 81 ? 0.756 -3.966 15.152 1.00 92.81 81 GLY A O 1
ATOM 656 N N . LYS A 1 82 ? -1.176 -2.855 14.900 1.00 95.94 82 LYS A N 1
ATOM 657 C CA . LYS A 1 82 ? -2.070 -4.023 14.874 1.00 95.94 82 LYS A CA 1
ATOM 658 C C . LYS A 1 82 ? -2.921 -4.030 13.609 1.00 95.94 82 LYS A C 1
ATOM 660 O O . LYS A 1 82 ? -3.781 -3.167 13.421 1.00 95.94 82 LYS A O 1
ATOM 665 N N . VAL A 1 83 ? -2.698 -5.016 12.743 1.00 96.12 83 VAL A N 1
ATOM 666 C CA . VAL A 1 83 ? -3.407 -5.136 11.460 1.00 96.12 83 VAL A CA 1
ATOM 667 C C . VAL A 1 83 ? -4.911 -5.361 11.655 1.00 96.12 83 VAL A C 1
ATOM 669 O O . VAL A 1 83 ? -5.727 -4.881 10.872 1.00 96.12 83 VAL A O 1
ATOM 672 N N . GLU A 1 84 ? -5.300 -6.004 12.755 1.00 96.50 84 GLU A N 1
ATOM 673 C CA . GLU A 1 84 ? -6.689 -6.311 13.088 1.00 96.50 84 GLU A CA 1
ATOM 674 C C . GLU A 1 84 ? -7.522 -5.042 13.288 1.00 96.50 84 GLU A C 1
ATOM 676 O O . GLU A 1 84 ? -8.711 -5.029 12.965 1.00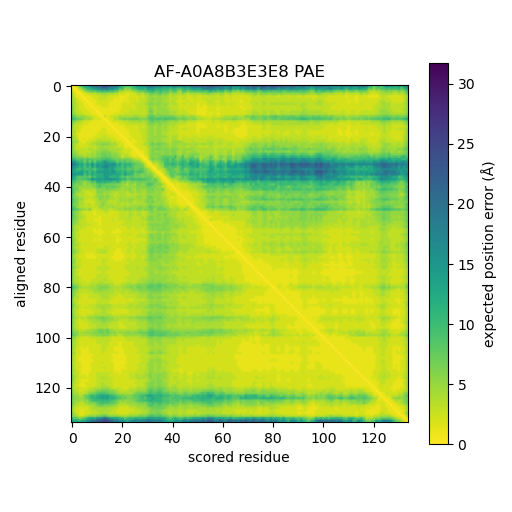 96.50 84 GLU A O 1
ATOM 681 N N . ASN A 1 85 ? -6.909 -3.954 13.768 1.00 97.69 85 ASN A N 1
ATOM 682 C CA . ASN A 1 85 ? -7.588 -2.666 13.902 1.00 97.69 85 ASN A CA 1
ATOM 683 C C . ASN A 1 85 ? -7.991 -2.117 12.530 1.00 97.69 85 ASN A C 1
ATOM 685 O O . ASN A 1 85 ? -9.114 -1.652 12.364 1.00 97.69 85 ASN A O 1
ATOM 689 N N . LEU A 1 86 ? -7.095 -2.202 11.540 1.00 97.69 86 LEU A N 1
ATOM 690 C CA . LEU A 1 86 ? -7.379 -1.765 10.172 1.00 97.69 86 LEU A CA 1
ATOM 691 C C . LEU A 1 86 ? -8.505 -2.603 9.568 1.00 97.69 86 LEU A C 1
ATOM 693 O O . LEU A 1 86 ? -9.467 -2.053 9.042 1.00 97.69 86 LEU A O 1
ATOM 697 N N . ILE A 1 87 ? -8.417 -3.929 9.693 1.00 96.75 87 ILE A N 1
ATOM 698 C CA . ILE A 1 87 ? -9.417 -4.845 9.133 1.00 96.75 87 ILE A CA 1
ATOM 699 C C . ILE A 1 87 ? -10.791 -4.603 9.770 1.00 96.75 87 ILE A C 1
ATOM 701 O O . ILE A 1 87 ? -11.777 -4.465 9.053 1.00 96.75 87 ILE A O 1
ATOM 705 N N . SER A 1 88 ? -10.864 -4.526 11.100 1.00 95.75 88 SER A N 1
ATOM 706 C CA . SER A 1 88 ? -12.137 -4.418 11.827 1.00 95.75 88 SER A CA 1
ATOM 707 C C . SER A 1 88 ? -12.824 -3.058 11.701 1.00 95.75 88 SER A C 1
ATOM 709 O O . SER A 1 88 ? -14.050 -3.002 11.770 1.00 95.75 88 SER A O 1
ATOM 711 N N . LEU A 1 89 ? -12.065 -1.969 11.536 1.00 97.00 89 LEU A N 1
ATOM 712 C CA . LEU A 1 89 ? -12.626 -0.617 11.454 1.00 97.00 89 LEU A CA 1
ATOM 713 C C . LEU A 1 89 ? -12.897 -0.163 10.018 1.00 97.00 89 LEU A C 1
ATOM 715 O O . LEU A 1 89 ? -13.819 0.621 9.803 1.00 97.00 89 LEU A O 1
ATOM 719 N N . LEU A 1 90 ? -12.100 -0.617 9.048 1.00 97.50 90 LEU A N 1
ATOM 720 C CA . LEU A 1 90 ? -12.169 -0.118 7.671 1.00 97.50 90 LEU A CA 1
ATOM 721 C C . LEU A 1 90 ? -12.980 -1.030 6.744 1.00 97.50 90 LEU A C 1
ATOM 723 O O . LEU A 1 90 ? -13.539 -0.543 5.760 1.00 97.50 90 LEU A O 1
ATOM 727 N N . PHE A 1 91 ? -13.062 -2.330 7.041 1.00 97.00 91 PHE A N 1
ATOM 728 C CA . PHE A 1 91 ? -13.730 -3.313 6.189 1.00 97.00 91 PHE A CA 1
ATOM 729 C C . PHE A 1 91 ? -14.977 -3.885 6.858 1.00 97.00 91 PHE A C 1
ATOM 731 O O . PHE A 1 91 ? -15.016 -4.138 8.060 1.00 97.00 91 PHE A O 1
ATOM 738 N N . ASN A 1 92 ? -15.996 -4.160 6.049 1.00 95.62 92 ASN A N 1
ATOM 739 C CA . ASN A 1 92 ? -17.195 -4.844 6.516 1.00 95.62 92 ASN A CA 1
ATOM 740 C C . ASN A 1 92 ? -16.979 -6.364 6.672 1.00 95.62 92 ASN A C 1
ATOM 742 O O . ASN A 1 92 ? -15.933 -6.931 6.344 1.00 95.62 92 ASN A O 1
ATOM 746 N N . GLU A 1 93 ? -18.024 -7.066 7.112 1.00 92.75 93 GLU A N 1
ATOM 747 C CA . GLU A 1 93 ? -18.023 -8.526 7.282 1.00 92.75 93 GLU A CA 1
ATOM 748 C C . GLU A 1 93 ? -17.688 -9.311 6.000 1.00 92.75 93 GLU A C 1
ATOM 750 O O . GLU A 1 93 ? -17.195 -10.437 6.076 1.00 92.75 93 GLU A O 1
ATOM 755 N N . LYS A 1 94 ? -17.880 -8.714 4.817 1.00 92.38 94 LYS A N 1
ATOM 756 C CA . LYS A 1 94 ? -17.542 -9.306 3.515 1.00 92.38 94 LYS A CA 1
ATOM 757 C C . LYS A 1 94 ? -16.105 -9.004 3.081 1.00 92.38 94 LYS A C 1
ATOM 759 O O . LYS A 1 94 ? -15.681 -9.483 2.039 1.00 92.38 94 LYS A O 1
ATOM 764 N N . GLY A 1 95 ? -15.346 -8.248 3.878 1.00 94.44 95 GLY A N 1
ATOM 765 C CA . GLY A 1 95 ? -13.981 -7.839 3.548 1.00 94.44 95 GLY A CA 1
ATOM 766 C C . GLY A 1 95 ? -13.920 -6.738 2.491 1.00 94.44 95 GLY A C 1
ATOM 767 O O . GLY A 1 95 ? -12.899 -6.613 1.825 1.00 94.44 95 GLY A O 1
ATOM 768 N N . VAL A 1 96 ? -14.994 -5.964 2.320 1.00 95.62 96 VAL A N 1
ATOM 769 C CA . VAL A 1 96 ? -15.060 -4.817 1.402 1.00 95.62 96 VAL A CA 1
ATOM 770 C C . VAL A 1 96 ? -14.845 -3.534 2.198 1.00 95.62 96 VAL A C 1
ATOM 772 O O . VAL A 1 96 ? -15.417 -3.393 3.283 1.00 95.62 96 VAL A O 1
ATOM 775 N N . LEU A 1 97 ? -14.033 -2.617 1.669 1.00 96.56 97 LEU A N 1
ATOM 776 C CA . LEU A 1 97 ? -13.785 -1.309 2.268 1.00 96.56 97 LEU A CA 1
ATOM 777 C C . LEU A 1 97 ? -15.114 -0.559 2.408 1.00 96.56 97 LEU A C 1
ATOM 779 O O . LEU A 1 97 ? -15.833 -0.354 1.431 1.00 96.56 97 LEU A O 1
ATOM 783 N N . SER A 1 98 ? -15.464 -0.194 3.638 1.00 95.06 98 SER A N 1
ATOM 784 C CA . SER A 1 98 ? -16.765 0.395 3.979 1.00 95.06 98 SER A CA 1
ATOM 785 C C . SER A 1 98 ? -16.676 1.838 4.462 1.00 95.06 98 SER A C 1
ATOM 787 O O . SER A 1 98 ? -17.685 2.413 4.866 1.00 95.06 98 SER A O 1
ATOM 789 N N . VAL A 1 99 ? -15.481 2.423 4.434 1.00 93.62 99 VAL A N 1
ATOM 790 C CA . VAL A 1 99 ? -15.237 3.821 4.791 1.00 93.62 99 VAL A CA 1
ATOM 791 C C . VAL A 1 99 ? -14.627 4.561 3.606 1.00 93.62 99 VAL A C 1
ATOM 793 O O . VAL A 1 99 ? -13.918 3.968 2.798 1.00 93.62 99 VAL A O 1
ATOM 796 N N . GLY A 1 100 ? -14.912 5.858 3.499 1.00 93.75 100 GLY A N 1
ATOM 797 C CA . GLY A 1 100 ? -14.286 6.703 2.487 1.00 93.75 100 GLY A CA 1
ATOM 798 C C . GLY A 1 100 ? -12.851 7.028 2.883 1.00 93.75 100 GLY A C 1
ATOM 799 O O . GLY A 1 100 ? -12.637 7.627 3.935 1.00 93.75 100 GLY A O 1
ATOM 800 N N . LEU A 1 101 ? -11.896 6.650 2.038 1.00 96.19 101 LEU A N 1
ATOM 801 C CA . LEU A 1 101 ? -10.486 7.002 2.158 1.00 96.19 101 LEU A CA 1
ATOM 802 C C . LEU A 1 101 ? -10.067 7.814 0.933 1.00 96.19 101 LEU A C 1
ATOM 804 O O . LEU A 1 101 ? -10.603 7.652 -0.162 1.00 96.19 101 LEU A O 1
ATOM 808 N N . SER A 1 102 ? -9.104 8.707 1.114 1.00 96.12 102 SER A N 1
ATOM 809 C CA . SER A 1 102 ? -8.404 9.324 -0.007 1.00 96.12 102 SER A CA 1
ATOM 810 C C . SER A 1 102 ? -7.482 8.309 -0.690 1.00 96.12 102 SER A C 1
ATOM 812 O O . SER A 1 102 ? -7.046 7.329 -0.086 1.00 96.12 102 SER A O 1
ATOM 814 N N . TYR A 1 103 ? -7.118 8.562 -1.948 1.00 93.81 103 TYR A N 1
ATOM 815 C CA . TYR A 1 103 ? -6.223 7.667 -2.687 1.00 93.81 103 TYR A CA 1
ATOM 816 C C . TYR A 1 103 ? -4.867 7.410 -1.982 1.00 93.81 103 TYR A C 1
ATOM 818 O O . TYR A 1 103 ? -4.435 6.257 -1.928 1.00 93.81 103 TYR A O 1
ATOM 826 N N . PRO A 1 104 ? -4.195 8.410 -1.366 1.00 97.06 104 PRO A N 1
ATOM 827 C CA . PRO A 1 104 ? -2.995 8.154 -0.562 1.00 97.06 104 PRO A CA 1
ATOM 828 C C . PRO A 1 104 ? -3.242 7.249 0.655 1.00 97.06 104 PRO A C 1
ATOM 830 O O . PRO A 1 104 ? -2.399 6.409 0.970 1.00 97.06 104 PRO A O 1
ATOM 833 N N . GLU A 1 105 ? -4.392 7.384 1.321 1.00 97.94 105 GLU A N 1
ATOM 834 C CA . GLU A 1 105 ? -4.798 6.538 2.454 1.00 97.94 105 GLU A CA 1
ATOM 835 C C . GLU A 1 105 ? -5.062 5.101 2.029 1.00 97.94 105 GLU A C 1
ATOM 837 O O . GLU A 1 105 ? -4.561 4.184 2.675 1.00 97.94 105 GLU A O 1
ATOM 842 N N . GLU A 1 106 ? -5.766 4.893 0.917 1.00 96.94 106 GLU A N 1
ATOM 843 C CA . GLU A 1 106 ? -5.953 3.565 0.331 1.00 96.94 106 GLU A CA 1
ATOM 844 C C . GLU A 1 106 ? -4.614 2.908 -0.013 1.00 96.94 106 GLU A C 1
ATOM 846 O O . GLU A 1 106 ? -4.372 1.754 0.337 1.00 96.94 106 GLU A O 1
ATOM 851 N N . LYS A 1 107 ? -3.702 3.652 -0.643 1.00 96.88 107 LYS A N 1
ATOM 852 C CA . LYS A 1 107 ? -2.380 3.152 -1.034 1.00 96.88 107 LYS A CA 1
ATOM 853 C C . LYS A 1 107 ? -1.531 2.754 0.173 1.00 96.88 107 LYS A C 1
ATOM 855 O O . LYS A 1 107 ? -0.925 1.684 0.182 1.00 96.88 107 LYS A O 1
ATOM 860 N N . TYR A 1 108 ? -1.513 3.587 1.212 1.00 98.06 108 TYR A N 1
ATOM 861 C CA . TYR A 1 108 ? -0.796 3.277 2.447 1.00 98.06 108 TYR A CA 1
ATOM 862 C C . TYR A 1 108 ? -1.444 2.121 3.224 1.00 98.06 108 TYR A C 1
ATOM 864 O O . TYR A 1 108 ? -0.738 1.270 3.765 1.00 98.06 108 TYR A O 1
ATOM 872 N N . LEU A 1 109 ? -2.776 2.022 3.212 1.00 98.06 109 LEU A N 1
ATOM 873 C CA . LEU A 1 109 ? -3.503 0.873 3.749 1.00 98.06 109 LEU A CA 1
ATOM 874 C C . LEU A 1 109 ? -3.106 -0.424 3.034 1.00 98.06 109 LEU A C 1
ATOM 876 O O . LEU A 1 109 ? -2.794 -1.409 3.702 1.00 98.06 109 LEU A O 1
ATOM 880 N N . ILE A 1 110 ? -3.080 -0.426 1.697 1.00 97.12 110 ILE A N 1
ATOM 881 C CA . ILE A 1 110 ? -2.653 -1.584 0.900 1.00 97.12 110 ILE A CA 1
ATOM 882 C C . ILE A 1 110 ? -1.230 -1.998 1.278 1.00 97.12 110 ILE A C 1
ATOM 884 O O . ILE A 1 110 ? -0.997 -3.181 1.517 1.00 97.12 110 ILE A O 1
ATOM 888 N N . TYR A 1 111 ? -0.304 -1.040 1.377 1.00 97.06 111 TYR A N 1
ATOM 889 C CA . TYR A 1 111 ? 1.072 -1.298 1.803 1.00 97.06 111 TYR A CA 1
ATOM 890 C C . TYR A 1 111 ? 1.116 -2.020 3.159 1.00 97.06 111 TYR A C 1
ATOM 892 O O . TYR A 1 111 ? 1.685 -3.107 3.259 1.00 97.06 111 TYR A O 1
ATOM 900 N N . LEU A 1 112 ? 0.459 -1.470 4.187 1.00 96.81 112 LEU A N 1
ATOM 901 C CA . L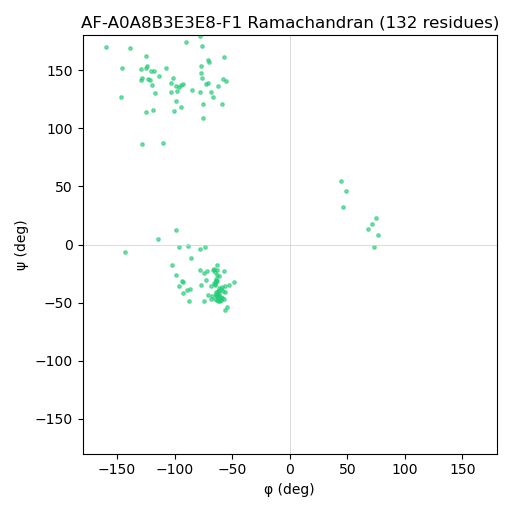EU A 1 112 ? 0.450 -2.070 5.524 1.00 96.81 112 LEU A CA 1
ATOM 902 C C . LEU A 1 112 ? -0.159 -3.476 5.518 1.00 96.81 112 LEU A C 1
ATOM 904 O O . LEU A 1 112 ? 0.439 -4.400 6.062 1.00 96.81 112 LEU A O 1
ATOM 908 N N . LEU A 1 113 ? -1.324 -3.657 4.893 1.00 96.50 113 LEU A N 1
ATOM 909 C CA . LEU A 1 113 ? -1.996 -4.957 4.846 1.00 96.50 113 LEU A CA 1
ATOM 910 C C . LEU A 1 113 ? -1.159 -6.009 4.109 1.00 96.50 113 LEU A C 1
ATOM 912 O O . LEU A 1 113 ? -1.052 -7.139 4.589 1.00 96.50 113 LEU A O 1
ATOM 916 N N . PHE A 1 114 ? -0.506 -5.636 3.006 1.00 94.69 114 PHE A N 1
ATOM 917 C CA . PHE A 1 114 ? 0.341 -6.546 2.238 1.00 94.69 114 PHE A CA 1
ATOM 918 C C . PHE A 1 114 ? 1.513 -7.077 3.078 1.00 94.69 114 PHE A C 1
ATOM 920 O O . PHE A 1 114 ? 1.794 -8.276 3.044 1.00 94.69 114 PHE A O 1
ATOM 927 N N . HIS A 1 115 ? 2.129 -6.223 3.906 1.00 92.62 115 HIS A N 1
ATOM 928 C CA . HIS A 1 115 ? 3.177 -6.620 4.859 1.00 92.62 115 HIS A CA 1
ATOM 929 C C . HIS A 1 115 ? 2.703 -7.601 5.940 1.00 92.62 115 HIS A C 1
ATOM 931 O O . HIS A 1 115 ? 3.516 -8.341 6.490 1.00 92.62 115 HIS A O 1
ATOM 937 N N . HIS A 1 116 ? 1.398 -7.656 6.207 1.00 92.56 116 HIS A N 1
ATOM 938 C CA . HIS A 1 116 ? 0.770 -8.629 7.108 1.00 92.56 116 HIS A CA 1
ATOM 939 C C . HIS A 1 116 ? 0.135 -9.812 6.369 1.00 92.56 116 HIS A C 1
ATOM 941 O O . HIS A 1 116 ? -0.635 -10.572 6.952 1.00 92.56 116 HIS A O 1
ATOM 947 N N . GLY A 1 117 ? 0.435 -9.976 5.078 1.00 91.31 117 GLY A N 1
ATOM 948 C CA . GLY A 1 117 ? -0.094 -11.066 4.265 1.00 91.31 117 GLY A CA 1
ATOM 949 C C . GLY A 1 117 ? -1.580 -10.932 3.934 1.00 91.31 117 GLY A C 1
ATOM 950 O O . GLY A 1 117 ? -2.195 -11.922 3.553 1.00 91.31 117 GLY A O 1
ATOM 951 N N . VAL A 1 118 ? -2.172 -9.743 4.066 1.00 93.31 118 VAL A N 1
ATOM 952 C CA . VAL A 1 118 ? -3.562 -9.456 3.690 1.00 93.31 118 VAL A CA 1
ATOM 953 C C . VAL A 1 118 ? -3.563 -8.757 2.336 1.00 93.31 118 VAL A C 1
ATOM 955 O O . VAL A 1 118 ? -3.052 -7.649 2.187 1.00 93.31 118 VAL A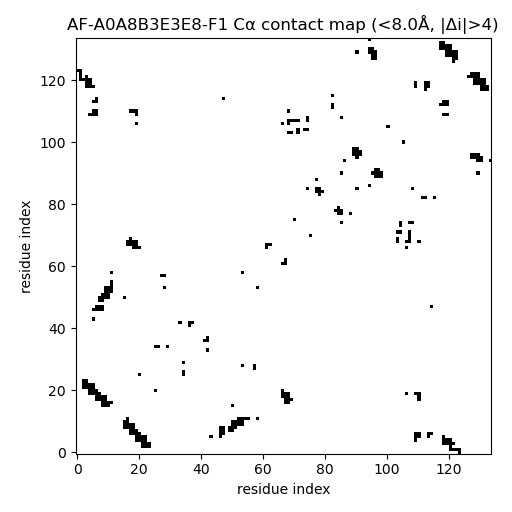 O 1
ATOM 958 N N . TYR A 1 119 ? -4.132 -9.410 1.326 1.00 92.44 119 TYR A N 1
ATOM 959 C CA . TYR A 1 119 ? -4.017 -8.964 -0.060 1.00 92.44 119 TYR A CA 1
ATOM 960 C C . TYR A 1 119 ? -5.297 -8.293 -0.531 1.00 92.44 119 TYR A C 1
ATOM 962 O O . TYR A 1 119 ? -6.387 -8.851 -0.396 1.00 92.44 119 TYR A O 1
ATOM 970 N N . LEU A 1 120 ? -5.153 -7.114 -1.132 1.00 94.06 120 LEU A N 1
ATOM 971 C CA . LEU A 1 120 ? -6.270 -6.330 -1.638 1.00 94.06 120 LEU A CA 1
ATOM 972 C C . LEU A 1 120 ? -6.346 -6.346 -3.163 1.00 94.06 120 LEU A C 1
ATOM 974 O O . LEU A 1 120 ? -5.344 -6.433 -3.880 1.00 94.06 120 LEU A O 1
ATOM 978 N N . ASN A 1 121 ? -7.566 -6.192 -3.657 1.00 92.94 121 ASN A N 1
ATOM 979 C CA . ASN A 1 121 ? -7.859 -5.888 -5.046 1.00 92.94 121 ASN A CA 1
ATOM 980 C C . ASN A 1 121 ? -8.981 -4.851 -5.121 1.00 92.94 121 ASN A C 1
ATOM 982 O O . ASN A 1 121 ? -9.635 -4.571 -4.123 1.00 92.94 121 ASN A O 1
ATOM 986 N N . THR A 1 122 ? -9.212 -4.300 -6.306 1.00 92.06 122 THR A N 1
ATOM 987 C CA . THR A 1 122 ? -10.382 -3.459 -6.580 1.00 92.06 122 THR A CA 1
ATOM 988 C C . THR A 1 122 ? -11.407 -4.247 -7.359 1.00 92.06 122 THR A C 1
ATOM 990 O O . THR A 1 122 ? -11.064 -4.950 -8.317 1.00 92.06 122 THR A O 1
ATOM 993 N N . ASP A 1 123 ? -12.667 -4.074 -7.000 1.00 87.69 123 ASP A N 1
ATOM 994 C CA . ASP A 1 123 ? -13.758 -4.492 -7.855 1.00 87.69 123 ASP A CA 1
ATOM 995 C C . ASP A 1 123 ? -13.722 -3.709 -9.180 1.00 87.69 123 ASP A C 1
ATOM 997 O O . ASP A 1 123 ? -13.451 -2.508 -9.206 1.00 87.69 123 ASP A O 1
ATOM 1001 N N . CYS A 1 124 ? -13.928 -4.405 -10.299 1.00 79.44 124 CYS A N 1
ATOM 1002 C CA . CYS A 1 124 ? -13.744 -3.818 -11.630 1.00 79.44 124 CYS A CA 1
ATOM 1003 C C . CYS A 1 124 ? -14.878 -2.859 -12.013 1.00 79.44 124 CYS A C 1
ATOM 1005 O O . CYS A 1 124 ? -14.682 -2.006 -12.874 1.00 79.44 124 CYS A O 1
ATOM 1007 N N . GLU A 1 125 ? -16.056 -3.029 -11.414 1.00 83.94 125 GLU A N 1
ATOM 1008 C CA . GLU A 1 125 ? -17.255 -2.260 -11.746 1.00 83.94 125 GLU A CA 1
ATOM 1009 C C . GLU A 1 125 ? -17.378 -1.029 -10.846 1.00 83.94 125 GLU A C 1
ATOM 1011 O O . GLU A 1 125 ? -17.697 0.062 -11.311 1.00 83.94 125 GLU A O 1
ATOM 1016 N N . THR A 1 126 ? -17.089 -1.198 -9.558 1.00 84.69 126 THR A N 1
ATOM 1017 C CA . THR A 1 126 ? -17.280 -0.171 -8.528 1.00 84.69 126 THR A CA 1
ATOM 1018 C C . THR A 1 126 ? -15.987 0.534 -8.122 1.00 84.69 126 THR A C 1
ATOM 1020 O O . THR A 1 126 ? -16.044 1.595 -7.508 1.00 84.69 126 THR A O 1
ATOM 1023 N N . GLY A 1 127 ? -14.821 -0.044 -8.432 1.00 85.81 127 GLY A N 1
ATOM 1024 C CA . GLY A 1 127 ? -13.515 0.459 -7.994 1.00 85.81 127 GLY A CA 1
ATOM 1025 C C . GLY A 1 127 ? -13.215 0.225 -6.510 1.00 85.81 127 GLY A C 1
ATOM 1026 O O . GLY A 1 127 ? -12.122 0.555 -6.059 1.00 85.81 127 GLY A O 1
ATOM 1027 N N . VAL A 1 128 ? -14.143 -0.364 -5.749 1.00 91.69 128 VAL A N 1
ATOM 1028 C CA . VAL A 1 128 ? -14.028 -0.507 -4.292 1.00 91.69 128 VAL A CA 1
ATOM 1029 C C . VAL A 1 128 ? -12.993 -1.569 -3.920 1.00 91.69 128 VAL A C 1
ATOM 1031 O O . VAL A 1 128 ? -12.949 -2.650 -4.516 1.00 91.69 128 VAL A O 1
ATOM 1034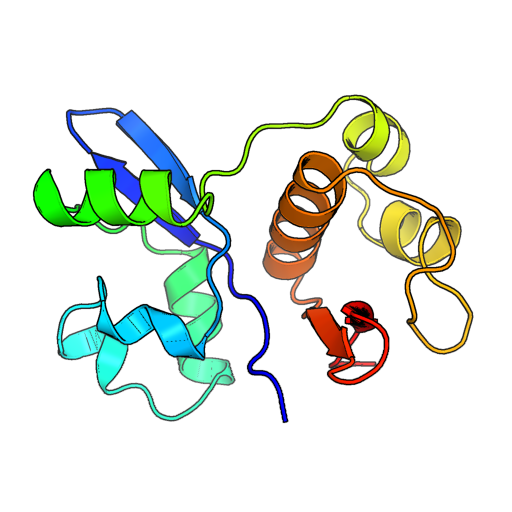 N N . LEU A 1 129 ? -12.173 -1.276 -2.907 1.00 94.94 129 LEU A N 1
ATOM 1035 C CA . LEU A 1 129 ? -11.184 -2.211 -2.375 1.00 94.94 129 LEU A CA 1
ATOM 1036 C C . LEU A 1 129 ? -11.828 -3.370 -1.607 1.00 94.94 129 LEU A C 1
ATOM 1038 O O . LEU A 1 129 ? -12.744 -3.178 -0.806 1.00 94.94 129 LEU A O 1
ATOM 1042 N N . TYR A 1 130 ? -11.301 -4.577 -1.799 1.00 94.81 130 TYR A N 1
ATOM 1043 C CA . TYR A 1 130 ? -11.719 -5.768 -1.066 1.00 94.81 130 TYR A CA 1
ATOM 1044 C C . TYR A 1 130 ? -10.556 -6.735 -0.805 1.00 94.81 130 TYR A C 1
ATOM 1046 O O . TYR A 1 130 ? -9.587 -6.792 -1.566 1.00 94.81 130 TYR A O 1
ATOM 1054 N N . ILE A 1 131 ? -10.668 -7.506 0.279 1.00 94.94 131 ILE A N 1
ATOM 1055 C CA . ILE A 1 131 ? -9.701 -8.530 0.700 1.00 94.94 131 ILE A CA 1
ATOM 1056 C C . ILE A 1 131 ? -9.879 -9.802 -0.137 1.00 94.94 131 ILE A C 1
ATOM 1058 O O . ILE A 1 131 ? -10.988 -10.313 -0.280 1.00 94.94 131 ILE A O 1
ATOM 1062 N N . LEU A 1 132 ? -8.777 -10.332 -0.673 1.00 88.88 132 LEU A N 1
ATOM 1063 C CA . LEU A 1 132 ? -8.759 -11.537 -1.509 1.00 88.88 132 LEU A CA 1
ATOM 1064 C C . LEU A 1 132 ? -8.652 -12.840 -0.721 1.00 88.88 132 LEU A C 1
ATOM 1066 O O . LEU A 1 132 ? -9.224 -13.848 -1.128 1.00 88.88 132 LEU A O 1
ATOM 1070 N N . ASN A 1 133 ? -7.864 -12.845 0.347 1.00 78.56 133 ASN A N 1
ATOM 1071 C CA . ASN A 1 133 ? -7.580 -14.022 1.152 1.00 78.56 133 ASN A CA 1
ATOM 1072 C C . ASN A 1 133 ? -8.261 -13.879 2.510 1.00 78.56 133 ASN A C 1
ATOM 1074 O O . ASN A 1 133 ? -7.683 -13.361 3.463 1.00 78.56 133 ASN A O 1
ATOM 1078 N N . LYS A 1 134 ? -9.515 -14.316 2.560 1.00 56.12 134 LYS A N 1
ATOM 1079 C CA . LYS A 1 134 ? -10.275 -14.442 3.796 1.00 56.12 134 LYS A CA 1
ATOM 1080 C C . LYS A 1 134 ? -10.487 -15.910 4.127 1.00 56.12 134 LYS A C 1
ATOM 1082 O O . LYS A 1 134 ? -10.711 -16.685 3.170 1.00 56.12 134 LYS A O 1
#

Solvent-accessible surface area (backbone atoms only — not comparable to full-atom values): 7808 Å² total; per-residue (Å²): 131,68,58,38,53,44,42,34,40,34,32,48,94,96,40,79,45,45,34,44,48,41,60,77,57,45,76,75,76,46,57,69,87,63,61,67,53,89,46,65,87,67,39,52,61,49,32,71,73,44,68,46,78,53,56,73,69,54,54,50,50,41,54,76,70,63,20,67,52,54,92,40,72,71,59,50,70,50,29,76,92,35,71,64,46,42,51,67,74,39,26,45,98,83,36,35,58,71,60,95,67,53,71,64,47,50,46,34,48,50,40,57,35,39,78,71,74,40,41,41,32,46,43,84,88,78,61,49,46,30,56,72,77,124

Secondary structure (DSSP, 8-state):
-PPPB--EEEEETTEEEEE--BGGGGGGT--HHHHT---HHHHHHHHHHPEEE--HHHHHHHHHTT-B----HHHHHHHTT-HHHHHHHHB-TTSBB-S---HHHHHHHHHHHHHTT--EEE-TTT--EEES--